Protein AF-A0A965A9J5-F1 (afdb_monomer_lite)

pLDDT: mean 89.09, std 10.31, range [45.47, 96.81]

Foldseek 3Di:
DDDAPVPQADADDPPVVVLVVLLVCVVVVNDDPVSNCCCVVPVLNHHPVSVVVNVVVVVVVVVCCVPVDDDDPPVVVVVVVVVVVVVVVD

Structure (mmCIF, N/CA/C/O backbone):
data_AF-A0A965A9J5-F1
#
_entry.id   AF-A0A965A9J5-F1
#
loop_
_atom_site.group_PDB
_atom_site.id
_atom_site.type_symbol
_atom_site.label_atom_id
_atom_site.label_alt_id
_atom_site.label_comp_id
_atom_site.label_asym_id
_atom_site.label_entity_id
_atom_site.label_seq_id
_atom_site.pdbx_PDB_ins_code
_atom_site.Cartn_x
_atom_site.Cartn_y
_atom_site.Cartn_z
_atom_site.occupancy
_atom_site.B_iso_or_equiv
_atom_site.auth_seq_id
_atom_site.auth_comp_id
_atom_site.auth_asym_id
_atom_site.auth_atom_id
_atom_site.pdbx_PDB_model_num
ATOM 1 N N . MET A 1 1 ? -8.858 3.700 -15.995 1.00 45.47 1 MET A N 1
ATOM 2 C CA . MET A 1 1 ? -7.645 2.912 -15.697 1.00 45.47 1 MET A CA 1
ATOM 3 C C . MET A 1 1 ? -7.134 2.380 -17.021 1.00 45.47 1 MET A C 1
ATOM 5 O O . MET A 1 1 ? -7.910 1.735 -17.718 1.00 45.47 1 MET A O 1
ATOM 9 N N . ASN A 1 2 ? -5.913 2.750 -17.410 1.00 54.75 2 ASN A N 1
ATOM 10 C CA . ASN A 1 2 ? -5.327 2.342 -18.686 1.00 54.75 2 ASN A CA 1
ATOM 11 C C . ASN A 1 2 ? -5.165 0.820 -18.692 1.00 54.75 2 ASN A C 1
ATOM 13 O O . ASN A 1 2 ? -4.591 0.244 -17.770 1.00 54.75 2 ASN A O 1
ATOM 17 N N . THR A 1 3 ? -5.747 0.167 -19.690 1.00 57.91 3 THR A N 1
ATOM 18 C CA . THR A 1 3 ? -5.505 -1.250 -19.950 1.00 57.91 3 THR A CA 1
ATOM 19 C C . THR A 1 3 ? -4.212 -1.325 -20.755 1.00 57.91 3 THR A C 1
ATOM 21 O O . THR A 1 3 ? -4.156 -0.708 -21.818 1.00 57.91 3 THR A O 1
ATOM 24 N N . PRO A 1 4 ? -3.162 -2.004 -20.263 1.00 62.97 4 PRO A N 1
ATOM 25 C CA . PRO A 1 4 ? -1.900 -2.064 -20.987 1.00 62.97 4 PRO A CA 1
ATOM 26 C C . PRO A 1 4 ? -2.090 -2.800 -22.319 1.00 62.97 4 PRO A C 1
ATOM 28 O O . PRO A 1 4 ? -2.836 -3.785 -22.404 1.00 62.97 4 PRO A O 1
ATOM 31 N N . ASP A 1 5 ? -1.428 -2.305 -23.366 1.00 66.44 5 ASP A N 1
ATOM 32 C CA . ASP A 1 5 ? -1.446 -2.911 -24.695 1.00 66.44 5 ASP A CA 1
ATOM 33 C C . ASP A 1 5 ? -0.721 -4.264 -24.641 1.00 66.44 5 ASP A C 1
ATOM 35 O O . ASP A 1 5 ? 0.507 -4.363 -24.659 1.00 66.44 5 ASP A O 1
ATOM 39 N N . LYS A 1 6 ? -1.511 -5.337 -24.526 1.00 62.97 6 LYS A N 1
ATOM 40 C CA . LYS A 1 6 ? -1.037 -6.708 -24.267 1.00 62.97 6 LYS A CA 1
ATOM 41 C C . LYS A 1 6 ? -0.041 -7.239 -25.305 1.00 62.97 6 LYS A C 1
ATOM 43 O O . LYS A 1 6 ? 0.583 -8.265 -25.049 1.00 62.97 6 LYS A O 1
ATOM 48 N N . LYS A 1 7 ? 0.105 -6.594 -26.469 1.00 64.75 7 LYS A N 1
ATOM 49 C CA . LYS A 1 7 ? 1.012 -7.052 -27.532 1.00 64.75 7 LYS A CA 1
ATOM 50 C C . LYS A 1 7 ? 2.489 -6.802 -27.224 1.00 64.75 7 LYS A C 1
ATOM 52 O O . LYS A 1 7 ? 3.315 -7.502 -27.796 1.00 64.75 7 LYS A O 1
ATOM 57 N N . ASN A 1 8 ? 2.820 -5.864 -26.332 1.00 73.88 8 ASN A N 1
ATOM 58 C CA . ASN A 1 8 ? 4.210 -5.455 -26.080 1.00 73.88 8 ASN A CA 1
ATOM 59 C C . ASN A 1 8 ? 4.729 -5.796 -24.671 1.00 73.88 8 ASN A C 1
ATOM 61 O O . ASN A 1 8 ? 5.840 -5.410 -24.315 1.00 73.88 8 ASN A O 1
ATOM 65 N N . MET A 1 9 ? 3.958 -6.535 -23.867 1.00 86.50 9 MET A N 1
ATOM 66 C CA . MET A 1 9 ? 4.372 -6.905 -22.513 1.00 86.50 9 MET A CA 1
ATOM 67 C C . MET A 1 9 ? 5.277 -8.140 -22.502 1.00 86.50 9 MET A C 1
ATOM 69 O O . MET A 1 9 ? 5.029 -9.146 -23.173 1.00 86.50 9 MET A O 1
ATOM 73 N N . LYS A 1 10 ? 6.296 -8.102 -21.648 1.00 89.12 10 LYS A N 1
ATOM 74 C CA . LYS A 1 10 ? 7.106 -9.263 -21.285 1.00 89.12 10 LYS A CA 1
ATOM 75 C C . LYS A 1 10 ? 6.255 -10.218 -20.452 1.00 89.12 10 LYS A C 1
ATOM 77 O O . LYS A 1 10 ? 5.533 -9.793 -19.548 1.00 89.12 10 LYS A O 1
ATOM 82 N N . HIS A 1 11 ? 6.357 -11.506 -20.761 1.00 89.12 11 HIS A N 1
ATOM 83 C CA . HIS A 1 11 ? 5.599 -12.568 -20.092 1.00 89.12 11 HIS A CA 1
ATOM 84 C C . HIS A 1 11 ? 6.398 -13.244 -18.967 1.00 89.12 11 HIS A C 1
ATOM 86 O O . HIS A 1 11 ? 5.825 -13.954 -18.147 1.00 89.12 11 HIS A O 1
ATOM 92 N N . GLU A 1 12 ? 7.698 -12.962 -18.879 1.00 87.88 12 GLU A N 1
ATOM 93 C CA . GLU A 1 12 ? 8.598 -13.451 -17.838 1.00 87.88 12 GLU A CA 1
ATOM 94 C C . GLU A 1 12 ? 9.259 -12.264 -17.131 1.00 87.88 12 GLU A C 1
ATOM 96 O O . GLU A 1 12 ? 9.637 -11.275 -17.768 1.00 87.88 12 GLU A O 1
ATOM 101 N N . CYS A 1 13 ? 9.391 -12.353 -15.806 1.00 90.12 13 CYS A N 1
ATOM 102 C CA . CYS A 1 13 ? 10.065 -11.344 -14.994 1.00 90.12 13 CYS A CA 1
ATOM 103 C C . CYS A 1 13 ? 11.353 -11.943 -14.408 1.00 90.12 13 CYS A C 1
ATOM 105 O O . CYS A 1 13 ? 11.268 -12.717 -13.455 1.00 90.12 13 CYS A O 1
ATOM 107 N N . PRO A 1 14 ? 12.544 -11.598 -14.933 1.00 90.31 14 PRO A N 1
ATOM 108 C CA . PRO A 1 14 ? 13.807 -12.148 -14.430 1.00 90.31 14 PRO A CA 1
ATOM 109 C C . PRO A 1 14 ? 14.096 -11.741 -12.976 1.00 90.31 14 PRO A C 1
ATOM 111 O O . PRO A 1 14 ? 14.765 -12.471 -12.256 1.00 90.31 14 PRO A O 1
ATOM 114 N N . HIS A 1 15 ? 13.539 -10.610 -12.535 1.00 90.81 15 HIS A N 1
ATOM 115 C CA . HIS A 1 15 ? 13.695 -10.053 -11.189 1.00 90.81 15 HIS A CA 1
ATOM 116 C C . HIS A 1 15 ? 12.412 -10.190 -10.359 1.00 90.81 15 HIS A C 1
ATOM 118 O O . HIS A 1 15 ? 12.082 -9.310 -9.566 1.00 90.81 15 HIS A O 1
ATOM 124 N N . GLN A 1 16 ? 11.650 -11.275 -10.554 1.00 90.31 16 GLN A N 1
ATOM 125 C CA . GLN A 1 16 ? 10.316 -11.436 -9.962 1.00 90.31 16 GLN A CA 1
ATOM 126 C C . GLN A 1 16 ? 10.297 -11.194 -8.447 1.00 90.31 16 GLN A C 1
ATOM 128 O O . GLN A 1 16 ? 9.405 -10.509 -7.954 1.00 90.31 16 GLN A O 1
ATOM 133 N N . GLN A 1 17 ? 11.276 -11.725 -7.711 1.00 92.69 17 GLN A N 1
ATOM 134 C CA . GLN A 1 17 ? 11.350 -11.562 -6.259 1.00 92.69 17 GLN A CA 1
ATOM 135 C C . GLN A 1 17 ? 11.550 -10.095 -5.852 1.00 92.69 17 GLN A C 1
ATOM 137 O O . GLN A 1 17 ? 10.817 -9.593 -5.004 1.00 92.69 17 GLN A O 1
ATOM 142 N N . GLU A 1 18 ? 12.492 -9.396 -6.484 1.00 94.19 18 GLU A N 1
ATOM 143 C CA . GLU A 1 18 ? 12.784 -7.984 -6.208 1.00 94.19 18 GLU A CA 1
ATOM 144 C C . GLU A 1 18 ? 11.586 -7.094 -6.570 1.00 94.19 18 GLU A C 1
ATOM 146 O O . GLU A 1 18 ? 11.216 -6.190 -5.820 1.00 94.19 18 GLU A O 1
ATOM 151 N N . CYS A 1 19 ? 10.923 -7.386 -7.693 1.00 93.62 19 CYS A N 1
ATOM 152 C CA . CYS A 1 19 ? 9.714 -6.685 -8.114 1.00 93.62 19 CYS A CA 1
ATOM 153 C C . CYS A 1 19 ? 8.553 -6.896 -7.134 1.00 93.62 19 CYS A C 1
ATOM 155 O O . CYS A 1 19 ? 7.822 -5.949 -6.858 1.00 93.62 19 CYS A O 1
ATOM 157 N N . LEU A 1 20 ? 8.389 -8.106 -6.591 1.00 92.88 20 LEU A N 1
ATOM 158 C CA . LEU A 1 20 ? 7.375 -8.395 -5.574 1.00 92.88 20 LEU A CA 1
ATOM 159 C C . LEU A 1 20 ? 7.672 -7.689 -4.248 1.00 92.88 20 LEU A C 1
ATOM 161 O O . LEU A 1 20 ? 6.758 -7.126 -3.653 1.00 92.88 20 LEU A O 1
ATOM 165 N N . GLN A 1 21 ? 8.930 -7.664 -3.808 1.00 95.12 21 GLN A N 1
ATOM 166 C CA . GLN A 1 21 ? 9.321 -6.929 -2.602 1.00 95.12 21 GLN A CA 1
ATOM 167 C C . GLN A 1 21 ? 9.046 -5.432 -2.755 1.00 95.12 21 GLN A C 1
ATOM 169 O O . GLN A 1 21 ? 8.421 -4.823 -1.891 1.00 95.12 21 GLN A O 1
ATOM 174 N N . LEU A 1 22 ? 9.435 -4.851 -3.893 1.00 94.81 22 LEU A N 1
ATOM 175 C CA . LEU A 1 22 ? 9.150 -3.450 -4.185 1.00 94.81 22 LEU A CA 1
ATOM 176 C C . LEU A 1 22 ? 7.641 -3.178 -4.247 1.00 94.81 22 LEU A C 1
ATOM 178 O O . LEU A 1 22 ? 7.171 -2.173 -3.717 1.00 94.81 22 LEU A O 1
ATOM 182 N N . LEU A 1 23 ? 6.872 -4.082 -4.858 1.00 94.06 23 LEU A N 1
ATOM 183 C CA . LEU A 1 23 ? 5.417 -3.997 -4.906 1.00 94.06 23 LEU A CA 1
ATOM 184 C C . LEU A 1 23 ? 4.798 -3.971 -3.503 1.00 94.06 23 LEU A C 1
ATOM 186 O O . LEU A 1 23 ? 3.903 -3.165 -3.251 1.00 94.06 23 LEU A O 1
ATOM 190 N N . GLN A 1 24 ? 5.282 -4.817 -2.595 1.00 93.69 24 GLN A N 1
ATOM 191 C CA . GLN A 1 24 ? 4.843 -4.831 -1.201 1.00 93.69 24 GLN A CA 1
ATOM 192 C C . GLN A 1 24 ? 5.169 -3.507 -0.507 1.00 93.69 24 GLN A C 1
ATOM 194 O O . GLN A 1 24 ? 4.249 -2.860 -0.012 1.00 93.69 24 GLN A O 1
ATOM 199 N N . SER A 1 25 ? 6.413 -3.024 -0.595 1.00 95.31 25 SER A N 1
ATOM 200 C CA . SER A 1 25 ? 6.800 -1.723 -0.028 1.00 95.31 25 SER A CA 1
ATOM 201 C C . SER A 1 25 ? 5.959 -0.563 -0.576 1.00 95.31 25 SER A C 1
ATOM 203 O O . SER A 1 25 ? 5.615 0.363 0.156 1.00 95.31 25 SER A O 1
ATOM 205 N N . ILE A 1 26 ? 5.579 -0.605 -1.857 1.00 94.19 26 ILE A N 1
ATOM 206 C CA . ILE A 1 26 ? 4.674 0.385 -2.460 1.00 94.19 26 ILE A CA 1
ATOM 207 C C . ILE A 1 26 ? 3.272 0.312 -1.840 1.00 94.19 26 ILE A C 1
ATOM 209 O O . ILE A 1 26 ? 2.669 1.353 -1.569 1.00 94.19 26 ILE A O 1
ATOM 213 N N . LEU A 1 27 ? 2.732 -0.893 -1.646 1.00 91.88 27 LEU A N 1
ATOM 214 C CA . LEU A 1 27 ? 1.390 -1.097 -1.093 1.00 91.88 27 LEU A CA 1
ATOM 215 C C . LEU A 1 27 ? 1.311 -0.797 0.409 1.00 91.88 27 LEU A C 1
ATOM 217 O O . LEU A 1 27 ? 0.250 -0.381 0.877 1.00 91.88 27 LEU A O 1
ATOM 221 N N . ASP A 1 28 ? 2.413 -0.977 1.131 1.00 92.94 28 ASP A N 1
ATOM 222 C CA . ASP A 1 28 ? 2.534 -0.673 2.560 1.00 92.94 28 ASP A CA 1
ATOM 223 C C . ASP A 1 28 ? 2.858 0.812 2.817 1.00 92.94 28 ASP A C 1
ATOM 225 O O . ASP A 1 28 ? 2.706 1.303 3.933 1.00 92.94 28 ASP A O 1
ATOM 229 N N . GLY A 1 29 ? 3.213 1.565 1.768 1.00 93.06 29 GLY A N 1
ATOM 230 C CA . GLY A 1 29 ? 3.527 2.995 1.853 1.00 93.06 29 GLY A CA 1
ATOM 231 C C . GLY A 1 29 ? 4.959 3.295 2.304 1.00 93.06 29 GLY A C 1
ATOM 232 O O . GLY A 1 29 ? 5.252 4.426 2.677 1.00 93.06 29 GLY A O 1
ATOM 233 N N . GLU A 1 30 ? 5.840 2.297 2.258 1.00 95.62 30 GLU A N 1
ATOM 234 C CA . GLU A 1 30 ? 7.250 2.385 2.656 1.00 95.62 30 GLU A CA 1
ATOM 235 C C . GLU A 1 30 ? 8.182 2.734 1.482 1.00 95.62 30 GLU A C 1
ATOM 237 O O . GLU A 1 30 ? 9.328 3.131 1.688 1.00 95.62 30 GLU A O 1
ATOM 242 N N . ALA A 1 31 ? 7.708 2.589 0.241 1.00 94.69 31 ALA A N 1
ATOM 243 C CA . ALA A 1 31 ? 8.473 2.953 -0.948 1.00 94.69 31 ALA A CA 1
ATOM 244 C C . ALA A 1 31 ? 8.541 4.475 -1.149 1.00 94.69 31 ALA A C 1
ATOM 246 O O . ALA A 1 31 ? 7.587 5.207 -0.869 1.00 94.69 31 ALA A O 1
ATOM 247 N N . THR A 1 32 ? 9.649 4.951 -1.721 1.00 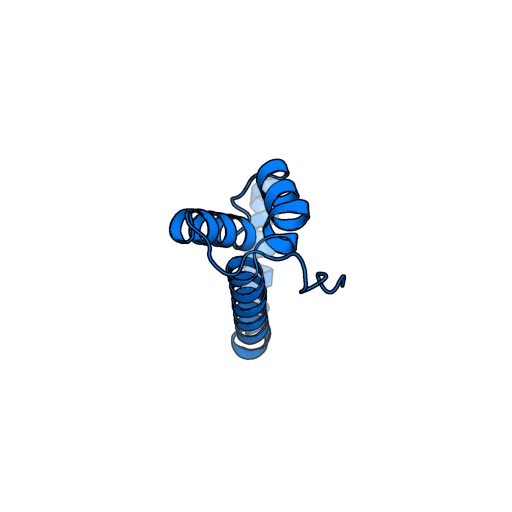95.50 32 THR A N 1
ATOM 248 C CA . THR A 1 32 ? 9.779 6.362 -2.098 1.00 95.50 32 THR A CA 1
ATOM 249 C C . THR A 1 32 ? 8.845 6.716 -3.257 1.00 95.50 32 THR A C 1
ATOM 251 O O . THR A 1 32 ? 8.454 5.861 -4.058 1.00 95.50 32 THR A O 1
ATOM 254 N N . THR A 1 33 ? 8.511 8.001 -3.388 1.00 93.81 33 THR A N 1
ATOM 255 C CA . THR A 1 33 ? 7.681 8.500 -4.495 1.00 93.81 33 THR A CA 1
ATOM 256 C C . THR A 1 33 ? 8.289 8.148 -5.856 1.00 93.81 33 THR A C 1
ATOM 258 O O . THR A 1 33 ? 7.598 7.591 -6.701 1.00 93.81 33 THR A O 1
ATOM 261 N N . GLU A 1 34 ? 9.602 8.336 -6.032 1.00 94.25 34 GLU A N 1
ATOM 262 C CA . GLU A 1 34 ? 10.314 7.960 -7.265 1.00 94.25 34 GLU A CA 1
ATOM 263 C C . GLU A 1 34 ? 10.229 6.461 -7.574 1.00 94.25 34 GLU A C 1
ATOM 265 O O . GLU A 1 34 ? 10.001 6.070 -8.720 1.00 94.25 34 GLU A O 1
ATOM 270 N N . GLN A 1 35 ? 10.391 5.603 -6.561 1.00 92.94 35 GLN A N 1
ATOM 271 C CA . GLN A 1 35 ? 10.268 4.155 -6.728 1.00 92.94 35 GLN A CA 1
ATOM 272 C C . GLN A 1 35 ? 8.859 3.766 -7.176 1.00 92.94 35 GLN A C 1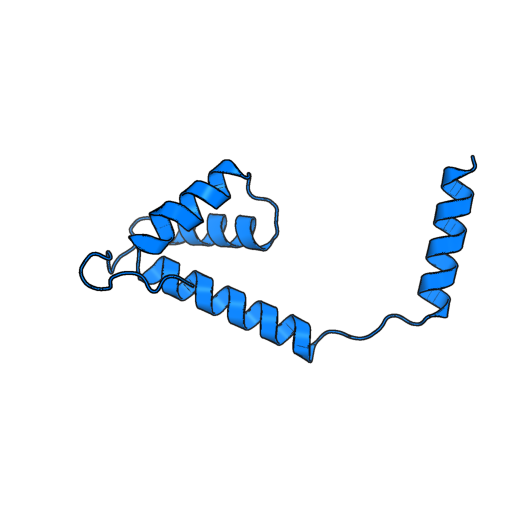
ATOM 274 O O . GLN A 1 35 ? 8.698 2.959 -8.096 1.00 92.94 35 GLN A O 1
ATOM 279 N N . LYS A 1 36 ? 7.847 4.362 -6.541 1.00 93.38 36 LYS A N 1
ATOM 280 C CA . LYS A 1 36 ? 6.443 4.140 -6.867 1.00 93.38 36 LYS A CA 1
ATOM 281 C C . LYS A 1 36 ? 6.119 4.594 -8.287 1.00 93.38 36 LYS A C 1
ATOM 283 O O . LYS A 1 36 ? 5.554 3.804 -9.041 1.00 93.38 36 LYS A O 1
ATOM 288 N N . ASP A 1 37 ? 6.497 5.813 -8.659 1.00 93.38 37 ASP A N 1
ATOM 289 C CA . ASP A 1 37 ? 6.216 6.368 -9.985 1.00 93.38 37 ASP A CA 1
ATOM 290 C C . ASP A 1 37 ? 6.913 5.562 -11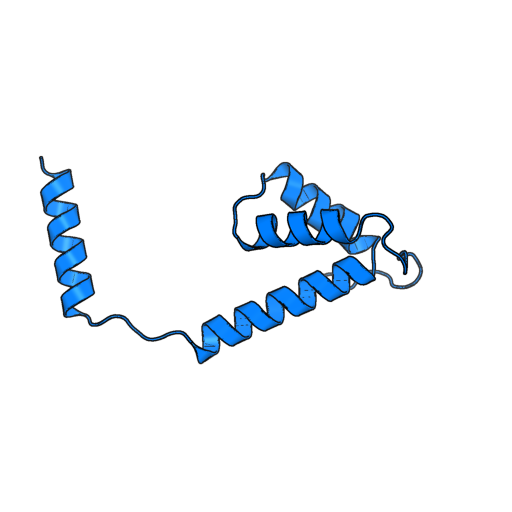.081 1.00 93.38 37 ASP A C 1
ATOM 292 O O . ASP A 1 37 ? 6.281 5.183 -12.066 1.00 93.38 37 ASP A O 1
ATOM 296 N N . ARG A 1 38 ? 8.183 5.187 -10.879 1.00 92.56 38 ARG A N 1
ATOM 297 C CA . ARG A 1 38 ? 8.914 4.338 -11.830 1.00 92.56 38 ARG A CA 1
ATOM 298 C C . ARG A 1 38 ? 8.264 2.965 -11.993 1.00 92.56 38 ARG A C 1
ATOM 300 O O . ARG A 1 38 ? 8.174 2.443 -13.105 1.00 92.56 38 ARG A O 1
ATOM 307 N N . PHE A 1 39 ? 7.849 2.346 -10.891 1.00 92.50 39 PHE A N 1
ATOM 308 C CA . PHE A 1 39 ? 7.258 1.013 -10.935 1.00 92.50 39 PHE A CA 1
ATOM 309 C C . PHE A 1 39 ? 5.864 1.039 -11.572 1.00 92.50 39 PHE A C 1
ATOM 311 O O . PHE A 1 39 ? 5.580 0.239 -12.463 1.00 92.50 39 PHE A O 1
ATOM 318 N N . MET A 1 40 ? 5.012 1.982 -11.162 1.00 89.44 40 MET A N 1
ATOM 319 C CA . MET A 1 40 ? 3.644 2.097 -11.667 1.00 89.44 40 MET A CA 1
ATOM 320 C C . MET A 1 40 ? 3.571 2.629 -13.100 1.00 89.44 40 MET A C 1
ATOM 322 O O . MET A 1 40 ? 2.750 2.142 -13.872 1.00 89.44 40 MET A O 1
ATOM 326 N N . GLY A 1 41 ? 4.407 3.608 -13.447 1.00 85.88 41 GLY A N 1
ATOM 327 C CA . GLY A 1 41 ? 4.369 4.313 -14.730 1.00 85.88 41 GLY A CA 1
ATOM 328 C C . GLY A 1 41 ? 5.249 3.724 -15.830 1.00 85.88 41 GLY A C 1
ATOM 329 O O . GLY A 1 41 ? 5.217 4.226 -16.942 1.00 85.88 41 GLY A O 1
ATOM 330 N N . HIS A 1 42 ? 6.057 2.701 -15.541 1.00 87.19 42 HIS A N 1
ATOM 331 C CA . HIS A 1 42 ? 6.865 2.031 -16.566 1.00 87.19 42 HIS A CA 1
ATOM 332 C C . HIS A 1 42 ? 6.828 0.514 -16.405 1.00 87.19 42 HIS A C 1
ATOM 334 O O . HIS A 1 42 ? 6.404 -0.209 -17.303 1.00 87.19 42 HIS A O 1
ATOM 340 N N . HIS A 1 43 ? 7.234 0.004 -15.239 1.00 90.38 43 HIS A N 1
ATOM 341 C CA . HIS A 1 43 ? 7.415 -1.438 -15.072 1.00 90.38 43 HIS A CA 1
ATOM 342 C C . HIS A 1 43 ? 6.102 -2.228 -15.208 1.00 90.38 43 HIS A C 1
ATOM 344 O O . HIS A 1 43 ? 6.076 -3.265 -15.872 1.00 90.38 43 HIS A O 1
ATOM 350 N N . LEU A 1 44 ? 5.006 -1.739 -14.616 1.00 90.75 44 LEU A N 1
ATOM 351 C CA . LEU A 1 44 ? 3.694 -2.391 -14.715 1.00 90.75 44 LEU A CA 1
ATOM 352 C C . LEU A 1 44 ? 3.113 -2.387 -16.138 1.00 90.75 44 LEU A C 1
ATOM 354 O O . LEU A 1 44 ? 2.300 -3.257 -16.446 1.00 90.75 44 LEU A O 1
ATOM 358 N N . GLU A 1 45 ? 3.521 -1.456 -17.003 1.00 89.12 45 GLU A N 1
ATOM 359 C CA . GLU A 1 45 ? 3.066 -1.396 -18.400 1.00 89.12 45 GLU A CA 1
ATOM 360 C C . GLU A 1 45 ? 3.838 -2.364 -19.305 1.00 89.12 45 GLU A C 1
ATOM 362 O O . GLU A 1 45 ? 3.307 -2.826 -20.312 1.00 89.12 45 GLU A O 1
ATOM 367 N N . GLU A 1 46 ? 5.064 -2.729 -18.925 1.00 90.75 46 GLU A N 1
ATOM 368 C CA . GLU A 1 46 ? 5.943 -3.599 -19.713 1.00 90.75 46 GLU A CA 1
ATOM 369 C C . GLU A 1 46 ? 5.977 -5.053 -19.225 1.00 90.75 46 GLU A C 1
ATOM 371 O O . GLU A 1 46 ? 6.448 -5.931 -19.946 1.00 90.75 46 GLU A O 1
ATOM 376 N N . CYS A 1 47 ? 5.524 -5.334 -18.001 1.00 92.75 47 CYS A N 1
ATOM 377 C CA . CYS A 1 47 ? 5.705 -6.628 -17.343 1.00 92.75 47 CYS A CA 1
ATOM 378 C C . CYS A 1 47 ? 4.360 -7.249 -16.944 1.00 92.75 47 CYS A C 1
ATOM 380 O O . CYS A 1 47 ? 3.776 -6.907 -15.912 1.00 92.75 47 CYS A O 1
ATOM 382 N N . MET A 1 48 ? 3.873 -8.204 -17.744 1.00 91.50 48 MET A N 1
ATOM 383 C CA . MET A 1 48 ? 2.591 -8.876 -17.515 1.00 91.50 48 MET A CA 1
ATOM 384 C C . MET A 1 48 ? 2.497 -9.586 -16.155 1.00 91.50 48 MET A C 1
ATOM 386 O O . MET A 1 48 ? 1.496 -9.375 -15.465 1.00 91.50 48 MET A O 1
ATOM 390 N N . PRO A 1 49 ? 3.497 -10.375 -15.707 1.00 92.50 49 PRO A N 1
ATOM 391 C CA . PRO A 1 49 ? 3.398 -11.026 -14.404 1.00 92.50 49 PRO A CA 1
ATOM 392 C C . PRO A 1 49 ? 3.352 -10.007 -13.257 1.00 92.50 49 PRO A C 1
ATOM 394 O O . PRO A 1 49 ? 2.600 -10.198 -12.305 1.00 92.50 49 PRO A O 1
ATOM 397 N N . CYS A 1 50 ? 4.086 -8.891 -13.335 1.00 93.25 50 CYS A N 1
ATOM 398 C CA . CYS A 1 50 ? 4.031 -7.856 -12.294 1.00 93.25 50 CYS A CA 1
ATOM 399 C C . CYS A 1 50 ? 2.696 -7.103 -12.300 1.00 93.25 50 CYS A C 1
ATOM 401 O O . CYS A 1 50 ? 2.135 -6.852 -11.234 1.00 93.25 50 CYS A O 1
ATOM 403 N N . TYR A 1 51 ? 2.137 -6.830 -13.483 1.00 92.38 51 TYR A N 1
ATOM 404 C CA . TYR A 1 51 ? 0.786 -6.290 -13.632 1.00 92.38 51 TYR A CA 1
ATOM 405 C C . TYR A 1 51 ? -0.264 -7.177 -12.960 1.00 92.38 51 TYR A C 1
ATOM 407 O O . TYR A 1 51 ? -1.071 -6.686 -12.169 1.00 92.38 51 TYR A O 1
ATOM 415 N N . GLN A 1 52 ? -0.241 -8.482 -13.233 1.00 92.31 52 GLN A N 1
ATOM 416 C CA . GLN A 1 52 ? -1.181 -9.433 -12.637 1.00 92.31 52 GLN A CA 1
ATOM 417 C C . GLN A 1 52 ? -1.033 -9.507 -11.114 1.00 92.31 52 GLN A C 1
ATOM 419 O O . GLN A 1 52 ? -2.040 -9.434 -10.410 1.00 92.31 52 GLN A O 1
ATOM 424 N N . ASN A 1 53 ? 0.203 -9.586 -10.607 1.00 92.81 53 ASN A N 1
ATOM 425 C CA . ASN A 1 53 ? 0.469 -9.613 -9.167 1.00 92.81 53 ASN A CA 1
ATOM 426 C C . ASN A 1 53 ? -0.024 -8.337 -8.468 1.00 92.81 53 ASN A C 1
ATOM 428 O O . ASN A 1 53 ? -0.695 -8.432 -7.446 1.00 92.81 53 ASN A O 1
ATOM 432 N N . TYR A 1 54 ? 0.222 -7.154 -9.042 1.00 93.56 54 TYR A N 1
ATOM 433 C CA . TYR A 1 54 ? -0.298 -5.896 -8.497 1.00 93.56 54 TYR A CA 1
ATOM 434 C C . TYR A 1 54 ? -1.824 -5.906 -8.376 1.00 93.56 54 TYR A C 1
ATOM 436 O O . TYR A 1 54 ? -2.364 -5.606 -7.313 1.00 93.56 54 TYR A O 1
ATOM 444 N N . HIS A 1 55 ? -2.528 -6.280 -9.447 1.00 92.81 55 HIS A N 1
ATOM 445 C CA . HIS A 1 55 ? -3.993 -6.278 -9.445 1.00 92.81 55 HIS A CA 1
ATOM 446 C C . HIS A 1 55 ? -4.569 -7.301 -8.464 1.00 92.81 55 HIS A C 1
ATOM 448 O O . HIS A 1 55 ? -5.563 -7.007 -7.798 1.00 92.81 55 HIS A O 1
ATOM 454 N N . LEU A 1 56 ? -3.939 -8.473 -8.346 1.00 94.25 56 LEU A N 1
ATOM 455 C CA . LEU A 1 56 ? -4.323 -9.487 -7.370 1.00 94.25 56 LEU A CA 1
ATOM 456 C C . LEU A 1 56 ? -4.172 -8.963 -5.936 1.00 94.25 56 LEU A C 1
ATOM 458 O O . LEU A 1 56 ? -5.132 -9.000 -5.168 1.00 94.25 56 LEU A O 1
ATOM 462 N N . GLU A 1 57 ? -3.007 -8.417 -5.597 1.00 93.94 57 GLU A N 1
ATOM 463 C CA . GLU A 1 57 ? -2.721 -7.875 -4.265 1.00 93.94 57 GLU A CA 1
ATOM 464 C C . GLU A 1 57 ? -3.668 -6.728 -3.888 1.00 93.94 57 GLU A C 1
ATOM 466 O O . GLU A 1 57 ? -4.189 -6.675 -2.770 1.00 93.94 57 GLU A O 1
ATOM 471 N N . VAL A 1 58 ? -3.943 -5.819 -4.829 1.00 93.44 58 VAL A N 1
ATOM 472 C CA . VAL A 1 58 ? -4.905 -4.726 -4.630 1.00 93.44 58 VAL A CA 1
ATOM 473 C C . VAL A 1 58 ? -6.310 -5.274 -4.378 1.00 93.44 58 VAL A C 1
ATOM 475 O O . VAL A 1 58 ? -6.984 -4.810 -3.455 1.00 93.44 58 VAL A O 1
ATOM 478 N N . ALA A 1 59 ? -6.747 -6.277 -5.146 1.00 94.88 59 ALA A N 1
ATOM 479 C CA . ALA A 1 59 ? -8.058 -6.898 -4.973 1.00 94.88 59 ALA A CA 1
ATOM 480 C C . ALA A 1 59 ? -8.188 -7.610 -3.616 1.00 94.88 59 ALA A C 1
ATOM 482 O O . ALA A 1 59 ? -9.216 -7.477 -2.949 1.00 94.88 59 ALA A O 1
ATOM 483 N N . ILE A 1 60 ? -7.141 -8.314 -3.173 1.00 94.56 60 ILE A N 1
ATOM 484 C CA . ILE A 1 60 ? -7.100 -8.956 -1.853 1.00 94.56 60 ILE A CA 1
ATOM 485 C C . ILE A 1 60 ? -7.192 -7.903 -0.745 1.00 94.56 60 ILE A C 1
ATOM 487 O O . ILE A 1 60 ? -8.011 -8.041 0.166 1.00 94.56 60 ILE A O 1
ATOM 491 N N . ARG A 1 61 ? -6.408 -6.820 -0.818 1.00 92.62 61 ARG A N 1
ATOM 492 C CA . ARG A 1 61 ? -6.448 -5.750 0.196 1.00 92.62 61 ARG A CA 1
ATOM 493 C C . ARG A 1 61 ? -7.799 -5.045 0.238 1.00 92.62 61 ARG A C 1
ATOM 495 O O . ARG A 1 61 ? -8.281 -4.742 1.327 1.00 92.62 61 ARG A O 1
ATOM 502 N N . ASP A 1 62 ? -8.422 -4.791 -0.910 1.00 93.19 62 ASP A N 1
ATOM 503 C CA . ASP A 1 62 ? -9.773 -4.223 -0.975 1.00 93.19 62 ASP A CA 1
ATOM 504 C C . ASP A 1 62 ? -10.814 -5.160 -0.343 1.00 93.19 62 ASP A C 1
ATOM 506 O O . ASP A 1 62 ? -11.640 -4.722 0.463 1.00 93.19 62 ASP A O 1
ATOM 510 N N . LEU A 1 63 ? -10.725 -6.464 -0.622 1.00 94.88 63 LEU A N 1
ATOM 511 C CA . LEU A 1 63 ? -11.588 -7.470 -0.008 1.00 94.88 63 LEU A CA 1
ATOM 512 C C . LEU A 1 63 ? -11.428 -7.498 1.518 1.00 94.88 63 LEU A C 1
ATOM 514 O O . LEU A 1 63 ? -12.431 -7.462 2.235 1.00 94.88 63 LEU A O 1
ATOM 518 N N . LEU A 1 64 ? -10.188 -7.521 2.015 1.00 93.00 64 LEU A N 1
ATOM 519 C CA . LEU A 1 64 ? -9.896 -7.492 3.449 1.00 93.00 64 LEU A CA 1
ATOM 520 C C . LEU A 1 64 ? -10.434 -6.215 4.098 1.00 93.00 64 LEU A C 1
ATOM 522 O O . LEU A 1 64 ? -11.106 -6.293 5.122 1.00 93.00 64 LEU A O 1
ATOM 526 N N . LYS A 1 65 ? -10.244 -5.045 3.477 1.00 90.62 65 LYS A N 1
ATOM 527 C CA . LYS A 1 65 ? -10.811 -3.781 3.976 1.00 90.62 65 LYS A CA 1
ATOM 528 C C . LYS A 1 65 ? -12.337 -3.818 4.059 1.00 90.62 65 LYS A C 1
ATOM 530 O O . LYS A 1 65 ? -12.902 -3.278 5.000 1.00 90.62 65 LYS A O 1
ATOM 535 N N . LYS A 1 66 ? -13.015 -4.466 3.111 1.00 90.50 66 LYS A N 1
ATOM 536 C CA . LYS A 1 66 ? -14.486 -4.568 3.099 1.00 90.50 66 LYS A CA 1
ATOM 537 C C . LYS A 1 66 ? -15.041 -5.597 4.081 1.00 90.50 66 LYS A C 1
ATOM 539 O O . LYS A 1 66 ? -16.170 -5.442 4.535 1.00 90.50 66 LYS A O 1
ATOM 544 N N . LYS A 1 67 ? -14.306 -6.68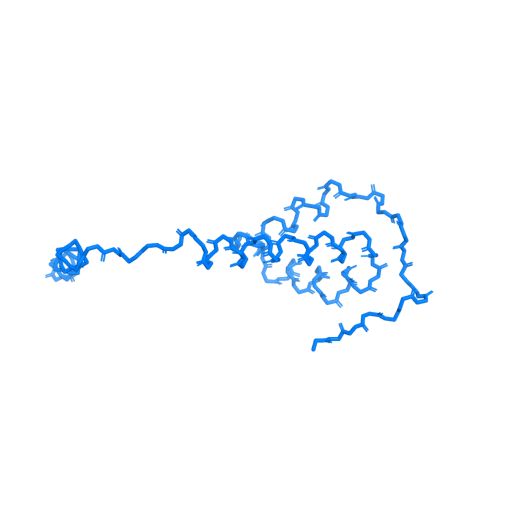0 4.348 1.00 92.00 67 LYS A N 1
ATOM 545 C CA . LYS A 1 67 ? -14.800 -7.826 5.135 1.00 92.00 67 LYS A CA 1
ATOM 546 C C . LYS A 1 67 ? -14.247 -7.898 6.553 1.00 92.00 67 LYS A C 1
ATOM 548 O O . LYS A 1 67 ? -14.879 -8.517 7.400 1.00 92.00 67 LYS A O 1
ATOM 553 N N . CYS A 1 68 ? -13.105 -7.272 6.806 1.00 88.88 68 CYS A N 1
ATOM 554 C CA . CYS A 1 68 ? -12.408 -7.303 8.090 1.00 88.88 68 CYS A CA 1
ATOM 555 C C . CYS A 1 68 ? -12.323 -5.919 8.752 1.00 88.88 68 CYS A C 1
ATOM 557 O O . CYS A 1 68 ? -11.587 -5.761 9.721 1.00 88.88 68 CYS A O 1
ATOM 559 N N . ALA A 1 69 ? -13.059 -4.918 8.257 1.00 81.56 69 ALA A N 1
ATOM 560 C CA . ALA A 1 69 ? -13.217 -3.650 8.958 1.00 81.56 69 ALA A CA 1
ATOM 561 C C . ALA A 1 69 ? -14.356 -3.749 9.979 1.00 81.56 69 ALA A C 1
ATOM 563 O O . ALA A 1 69 ? -15.504 -4.017 9.626 1.00 81.56 69 ALA A O 1
ATOM 564 N N . SER A 1 70 ? -14.026 -3.503 11.242 1.00 84.75 70 SER A N 1
ATOM 565 C CA . SER A 1 70 ? -14.982 -3.272 12.322 1.00 84.75 70 SER A CA 1
ATOM 566 C C . SER A 1 70 ? -14.837 -1.839 12.816 1.00 84.75 70 SER A C 1
ATOM 568 O O . SER A 1 70 ? -13.717 -1.335 12.928 1.00 84.75 70 SER A O 1
ATOM 570 N N . GLU A 1 71 ? -15.949 -1.191 13.147 1.00 86.62 71 GLU A N 1
ATOM 571 C CA . GLU A 1 71 ? -15.907 0.121 13.787 1.00 86.62 71 GLU A CA 1
ATOM 572 C C . GLU A 1 71 ? -15.327 0.006 15.200 1.00 86.62 71 GLU A C 1
ATOM 574 O O . GLU A 1 71 ? -15.654 -0.909 15.960 1.00 86.62 71 GLU A O 1
ATOM 579 N N . ALA A 1 72 ? -14.433 0.933 15.547 1.00 90.25 72 ALA A N 1
ATOM 580 C CA . ALA A 1 72 ? -13.916 1.027 16.902 1.00 90.25 72 ALA A CA 1
ATOM 581 C C . ALA A 1 72 ? -15.023 1.536 17.845 1.00 90.25 72 ALA A C 1
ATOM 583 O O . ALA A 1 72 ? -15.788 2.421 17.452 1.00 90.25 72 ALA A O 1
ATOM 584 N N . PRO A 1 73 ? -15.103 1.044 19.095 1.00 94.88 73 PRO A N 1
ATOM 585 C CA . PRO A 1 73 ? -16.054 1.561 20.072 1.00 94.88 73 PRO A CA 1
ATOM 586 C C . PRO A 1 73 ? -15.881 3.070 20.271 1.00 94.88 73 PRO A C 1
ATOM 588 O O . PRO A 1 73 ? -14.764 3.545 20.482 1.00 94.88 73 PRO A O 1
ATOM 591 N N . GLN A 1 74 ? -16.990 3.810 20.251 1.00 95.12 74 GLN A N 1
ATOM 592 C CA . GLN A 1 74 ? -16.981 5.273 20.336 1.00 95.12 74 GLN A CA 1
ATOM 593 C C . GLN A 1 74 ? -16.267 5.786 21.600 1.00 95.12 74 GLN A C 1
ATOM 595 O O . GLN A 1 74 ? -15.469 6.716 21.522 1.00 95.12 74 GLN A O 1
ATOM 600 N N . ASP A 1 75 ? -16.459 5.108 22.735 1.00 95.88 75 ASP A N 1
ATOM 601 C CA . ASP A 1 75 ? -15.806 5.440 24.009 1.00 95.88 75 ASP A CA 1
ATOM 602 C C . ASP A 1 75 ? -14.268 5.399 23.919 1.00 95.88 75 ASP A C 1
ATOM 604 O O . ASP A 1 75 ? -13.577 6.308 24.383 1.00 95.88 75 ASP A O 1
ATOM 608 N N . LEU A 1 76 ? -13.718 4.394 23.223 1.00 95.00 76 LEU A N 1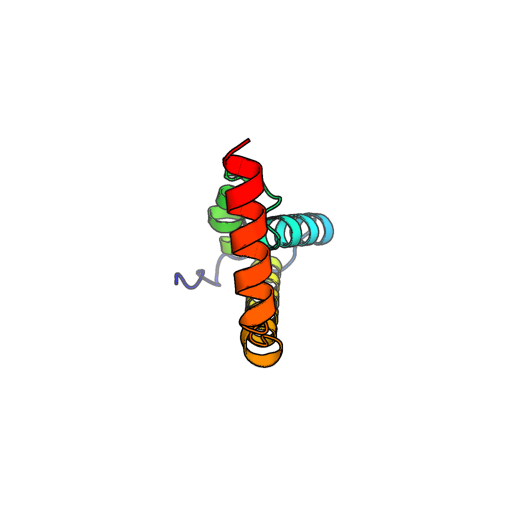
ATOM 609 C CA . LEU A 1 76 ? -12.277 4.284 22.998 1.00 95.00 76 LEU A CA 1
ATOM 610 C C . LEU A 1 76 ? -11.767 5.444 22.134 1.00 95.00 76 LEU A C 1
ATOM 612 O O . LEU A 1 76 ? -10.727 6.032 22.436 1.00 95.00 76 LEU A O 1
ATOM 616 N N . VAL A 1 77 ? -12.506 5.790 21.077 1.00 95.31 77 VAL A N 1
ATOM 617 C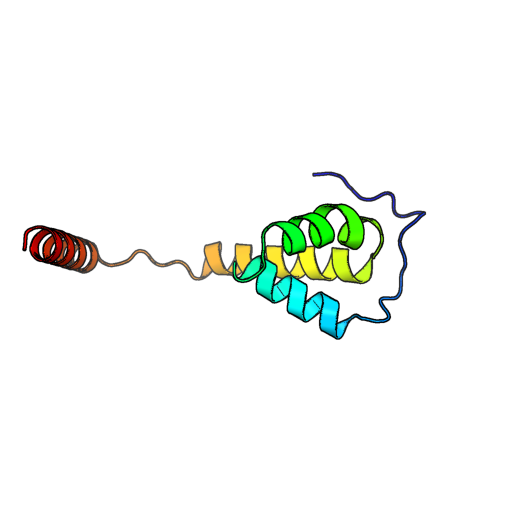 CA . VAL A 1 77 ? -12.166 6.904 20.182 1.00 95.31 77 VAL A CA 1
ATOM 618 C C . VAL A 1 77 ? -12.139 8.226 20.951 1.00 95.31 77 VAL A C 1
ATOM 620 O O . VAL A 1 77 ? -11.190 9.003 20.808 1.00 95.31 77 VAL A O 1
ATOM 623 N N . ASP A 1 78 ? -13.140 8.477 21.790 1.00 96.56 78 ASP A N 1
ATOM 624 C CA . ASP A 1 78 ? -13.232 9.709 22.571 1.00 96.56 78 ASP A CA 1
ATOM 625 C C . ASP A 1 78 ? -12.150 9.776 23.655 1.00 96.56 78 ASP A C 1
ATOM 627 O O . ASP A 1 78 ? -11.491 10.810 23.802 1.00 96.56 78 ASP A O 1
ATOM 631 N N . SER A 1 79 ? -11.868 8.659 24.332 1.00 96.81 79 SER A N 1
ATOM 632 C CA . SER A 1 79 ? -10.775 8.552 25.307 1.00 96.81 79 SER A CA 1
ATOM 633 C C . SER A 1 79 ? -9.409 8.878 24.688 1.00 96.81 79 SER A C 1
ATOM 635 O O . SER A 1 79 ? -8.620 9.637 25.263 1.00 96.81 79 SER A O 1
ATOM 637 N N . ILE A 1 80 ? -9.135 8.368 23.480 1.00 95.56 80 ILE A N 1
ATOM 638 C CA . ILE A 1 80 ? -7.898 8.668 22.743 1.00 95.56 80 ILE A CA 1
ATOM 639 C C . ILE A 1 80 ? -7.830 10.157 22.386 1.00 95.56 80 ILE A C 1
ATOM 641 O O . ILE A 1 80 ? -6.817 10.800 22.669 1.00 95.56 80 ILE A O 1
ATOM 645 N N . LYS A 1 81 ? -8.901 10.732 21.818 1.00 95.62 81 LYS A N 1
ATOM 646 C CA . LYS A 1 81 ? -8.947 12.161 21.454 1.00 95.62 81 LYS A CA 1
ATOM 647 C C . LYS A 1 81 ? -8.665 13.066 22.653 1.00 95.62 81 LYS A C 1
ATOM 649 O O . LYS A 1 81 ? -7.850 13.979 22.541 1.00 95.62 81 LYS A O 1
ATOM 654 N N . GLN A 1 82 ? -9.286 12.789 23.802 1.00 96.06 82 GLN A N 1
ATOM 655 C CA . GLN A 1 82 ? -9.066 13.560 25.029 1.00 96.06 82 GLN A CA 1
ATOM 656 C C . GLN A 1 82 ? -7.602 13.512 25.477 1.00 96.06 82 GLN A C 1
ATOM 658 O O . GLN A 1 82 ? -6.998 14.554 25.739 1.00 96.06 82 GLN A O 1
ATOM 663 N N . LYS A 1 83 ? -6.996 12.317 25.499 1.00 95.56 83 LYS A N 1
ATOM 664 C CA . LYS A 1 83 ? -5.581 12.163 25.867 1.00 95.56 83 LYS A CA 1
ATOM 665 C C . LYS A 1 83 ? -4.648 12.888 24.899 1.00 95.56 83 LYS A C 1
ATOM 667 O O . LYS A 1 83 ? -3.671 13.481 25.349 1.00 95.56 83 LYS A O 1
ATOM 672 N N . VAL A 1 84 ? -4.925 12.868 23.596 1.00 95.69 84 VAL A N 1
ATOM 673 C CA . VAL A 1 84 ? -4.117 13.595 22.601 1.00 95.69 84 VAL A CA 1
ATOM 674 C C . VAL A 1 84 ? -4.178 15.104 22.852 1.00 95.69 84 VAL A C 1
ATOM 676 O O . VAL A 1 84 ? -3.131 15.736 22.964 1.00 95.69 84 VAL A O 1
ATOM 679 N N . ILE A 1 85 ? -5.377 15.669 23.027 1.00 95.12 85 ILE A N 1
ATOM 680 C CA . ILE A 1 85 ? -5.559 17.103 23.314 1.00 95.12 85 ILE A CA 1
ATOM 681 C C . ILE A 1 85 ? -4.822 17.498 24.600 1.00 95.12 85 ILE A C 1
ATOM 683 O O . ILE A 1 85 ? -4.099 18.495 24.622 1.00 95.12 85 ILE A O 1
ATOM 687 N N . GLN A 1 86 ? -4.949 16.693 25.657 1.00 93.12 86 GLN A N 1
ATOM 688 C CA . GLN A 1 86 ? -4.276 16.938 26.931 1.00 93.12 86 GLN A CA 1
ATOM 689 C C . GLN A 1 86 ? -2.745 16.949 26.800 1.00 93.12 86 GLN A C 1
ATOM 691 O O . GLN A 1 86 ? -2.093 17.763 27.449 1.00 93.12 86 GLN A O 1
ATOM 696 N N . ASN A 1 87 ? -2.165 16.053 25.996 1.00 90.38 87 ASN A N 1
ATOM 697 C CA . ASN A 1 87 ? -0.713 15.993 25.803 1.00 90.38 87 ASN A CA 1
ATOM 698 C C . ASN A 1 87 ? -0.184 17.116 24.901 1.00 90.38 87 ASN A C 1
ATOM 700 O O . ASN A 1 87 ? 0.940 17.547 25.109 1.00 90.38 87 ASN A O 1
ATOM 704 N N . LEU A 1 88 ? -0.976 17.604 23.940 1.00 90.12 88 LEU A N 1
ATOM 705 C CA . LEU A 1 88 ? -0.610 18.747 23.087 1.00 90.12 88 LEU A CA 1
ATOM 706 C C . LEU A 1 88 ? -0.761 20.107 23.787 1.00 90.12 88 LEU A C 1
ATOM 708 O O . LEU A 1 88 ? -0.230 21.102 23.309 1.00 90.12 88 LEU A O 1
ATOM 712 N N . SER A 1 89 ? -1.511 20.158 24.891 1.00 77.75 89 SER A N 1
ATOM 713 C CA . SER A 1 89 ? -1.726 21.373 25.694 1.00 77.75 89 SER A CA 1
ATOM 714 C C . SER A 1 89 ? -0.695 21.545 26.821 1.00 77.75 89 SER A C 1
ATOM 716 O O . SER A 1 89 ? -0.854 22.431 27.661 1.00 77.75 89 SER A O 1
ATOM 718 N N . LYS A 1 90 ? 0.312 20.669 26.879 1.00 55.81 90 LYS A N 1
ATOM 719 C CA . LYS A 1 90 ? 1.458 20.732 27.793 1.00 55.81 90 LYS A CA 1
ATOM 720 C C . LYS A 1 90 ? 2.699 21.164 27.029 1.00 55.81 90 LYS A C 1
ATOM 722 O O . LYS A 1 90 ? 3.520 21.863 27.657 1.00 55.81 90 LYS A O 1
#

Sequence (90 aa):
MNTPDKKNMKHECPHQQECLQLLQSILDGEATTEQKDRFMGHHLEECMPCYQNYHLEVAIRDLLKKKCASEAPQDLVDSIKQKVIQNLSK

Radius of gyration: 19.44 Å; chains: 1; bounding box: 31×35×55 Å

Secondary structure (DSSP, 8-state):
-PPP-TTS-BS--TTHHHHHHHHHHHHHT-S-HHHHHHIIIIIHHHBHHHHHHHHHHHHHHHHHHHHS--PPPHHHHHHHHHHHHHHHT-